Protein AF-A0A0A1UNK1-F1 (afdb_monomer_lite)

Organism: NCBI:txid568076

Radius of gyration: 25.32 Å; chains: 1; bounding box: 48×74×38 Å

pLDDT: mean 71.7, std 18.81, range [36.09, 94.31]

Secondary structure (DSSP, 8-state):
----------------------------PPPPPPHHHHHHHHHHHHHHHHHSTT-EE-HHHHH---GGGGTEEEEEETTEEEEEEHHHHHH-PPPP-

Structure (mmCIF, N/CA/C/O backbone):
data_AF-A0A0A1UNK1-F1
#
_entry.id   AF-A0A0A1UNK1-F1
#
loop_
_atom_site.group_PDB
_atom_site.id
_atom_site.type_symbol
_atom_site.label_atom_id
_atom_site.label_alt_id
_atom_site.label_comp_id
_atom_site.label_asym_id
_atom_site.label_entity_id
_atom_site.label_seq_id
_atom_site.pdbx_PDB_ins_code
_atom_site.Cartn_x
_atom_site.Cartn_y
_atom_site.Cartn_z
_atom_site.occupancy
_atom_site.B_iso_or_equiv
_atom_site.auth_seq_id
_atom_site.auth_comp_id
_atom_site.auth_asym_id
_atom_site.auth_atom_id
_atom_site.pdbx_PDB_model_num
ATOM 1 N N . MET A 1 1 ? 21.947 49.787 13.062 1.00 45.97 1 MET A N 1
ATOM 2 C CA . MET A 1 1 ? 21.795 50.296 11.684 1.00 45.97 1 MET A CA 1
ATOM 3 C C . MET A 1 1 ? 23.153 50.204 11.008 1.00 45.97 1 MET A C 1
ATOM 5 O O . MET A 1 1 ? 24.016 51.016 11.303 1.00 45.97 1 MET A O 1
ATOM 9 N N . SER A 1 2 ? 23.337 49.192 10.165 1.00 42.75 2 SER A N 1
ATOM 10 C CA . SER A 1 2 ? 24.504 48.992 9.293 1.00 42.75 2 SER A CA 1
ATOM 11 C C . SER A 1 2 ? 23.909 48.417 8.001 1.00 42.75 2 SER A C 1
ATOM 13 O O . SER A 1 2 ? 23.279 47.369 8.072 1.00 42.75 2 SER A O 1
ATOM 15 N N . GLN A 1 3 ? 23.677 49.240 6.968 1.00 43.88 3 GLN A N 1
ATOM 16 C CA . GLN A 1 3 ? 24.588 49.496 5.831 1.00 43.88 3 GLN A CA 1
ATOM 17 C C . GLN A 1 3 ? 25.010 48.172 5.165 1.00 43.88 3 GLN A C 1
ATOM 19 O O . GLN A 1 3 ? 25.581 47.335 5.846 1.00 43.88 3 GLN A O 1
ATOM 24 N N . GLY A 1 4 ? 24.802 47.881 3.883 1.00 36.09 4 GLY A N 1
ATOM 25 C CA . GLY A 1 4 ? 24.312 48.623 2.726 1.00 36.09 4 GLY A CA 1
ATOM 26 C C . GLY A 1 4 ? 24.827 47.916 1.455 1.00 36.09 4 GLY A C 1
ATOM 27 O O . GLY A 1 4 ? 25.786 47.157 1.542 1.00 36.09 4 GLY A O 1
ATOM 28 N N . LEU A 1 5 ? 24.209 48.243 0.316 1.00 45.69 5 LEU A N 1
ATOM 29 C CA . LEU A 1 5 ? 24.752 48.216 -1.053 1.00 45.69 5 LEU A CA 1
ATOM 30 C C . LEU A 1 5 ? 24.919 46.872 -1.791 1.00 45.69 5 LEU A C 1
ATOM 32 O O . LEU A 1 5 ? 25.733 46.019 -1.448 1.00 45.69 5 LEU A O 1
ATOM 36 N N . ASP A 1 6 ? 24.160 46.793 -2.888 1.00 51.09 6 ASP A N 1
ATOM 37 C CA . ASP A 1 6 ? 24.399 46.034 -4.111 1.00 51.09 6 ASP A CA 1
ATOM 38 C C . ASP A 1 6 ? 25.878 45.864 -4.481 1.00 51.09 6 ASP A C 1
ATOM 40 O O . ASP A 1 6 ? 26.660 46.819 -4.469 1.00 51.09 6 ASP A O 1
ATOM 44 N N . PHE A 1 7 ? 26.215 44.665 -4.956 1.00 43.09 7 PHE A N 1
ATOM 45 C CA . PHE A 1 7 ? 27.282 44.505 -5.932 1.00 43.09 7 PHE A CA 1
ATOM 46 C C . PHE A 1 7 ? 26.754 43.662 -7.101 1.00 43.09 7 PHE A C 1
ATOM 48 O O . PHE A 1 7 ? 26.567 42.451 -7.016 1.00 43.09 7 PHE A O 1
ATOM 55 N N . GLU A 1 8 ? 26.488 44.339 -8.208 1.00 47.91 8 GLU A N 1
ATOM 56 C CA . GLU A 1 8 ? 26.495 43.746 -9.535 1.00 47.91 8 GLU A CA 1
ATOM 57 C C . GLU A 1 8 ? 27.807 44.204 -10.186 1.00 47.91 8 GLU A C 1
ATOM 59 O O . GLU A 1 8 ? 28.048 45.406 -10.279 1.00 47.91 8 GLU A O 1
ATOM 64 N N . ALA A 1 9 ? 28.689 43.273 -10.562 1.00 39.41 9 ALA A N 1
ATOM 65 C CA . ALA A 1 9 ? 29.792 43.488 -11.508 1.00 39.41 9 ALA A CA 1
ATOM 66 C C . ALA A 1 9 ? 30.439 42.125 -11.824 1.00 39.41 9 ALA A C 1
ATOM 68 O O . ALA A 1 9 ? 31.058 41.503 -10.967 1.00 39.41 9 ALA A O 1
ATOM 69 N N . VAL A 1 10 ? 30.133 41.563 -12.996 1.00 38.66 10 VAL A N 1
ATOM 70 C CA . VAL A 1 10 ? 30.980 41.589 -14.209 1.00 38.66 10 VAL A CA 1
ATOM 71 C C . VAL A 1 10 ? 31.959 40.397 -14.218 1.00 38.66 10 VAL A C 1
ATOM 73 O O . VAL A 1 10 ? 32.926 40.332 -13.476 1.00 38.66 10 VAL A O 1
ATOM 76 N N . ASN A 1 11 ? 31.568 39.313 -14.890 1.00 46.81 11 ASN A N 1
ATOM 77 C CA . ASN A 1 11 ? 31.980 38.993 -16.264 1.00 46.81 11 ASN A CA 1
ATOM 78 C C . ASN A 1 11 ? 33.312 38.233 -16.292 1.00 46.81 11 ASN A C 1
ATOM 80 O O . ASN A 1 11 ? 34.349 38.783 -15.938 1.00 46.81 11 ASN A O 1
ATOM 84 N N . SER A 1 12 ? 33.266 36.983 -16.750 1.00 38.34 12 SER A N 1
ATOM 85 C CA . SER A 1 12 ? 34.226 36.428 -17.711 1.00 38.34 12 SER A CA 1
ATOM 86 C C . SER A 1 12 ? 33.771 35.020 -18.071 1.00 38.34 12 SER A C 1
ATOM 88 O O . SER A 1 12 ? 34.090 34.042 -17.399 1.00 38.34 12 SER A O 1
ATOM 90 N N . GLU A 1 13 ? 32.996 34.933 -19.145 1.00 45.75 13 GLU A N 1
ATOM 91 C CA . GLU A 1 13 ? 33.028 33.748 -19.991 1.00 45.75 13 GLU A CA 1
ATOM 92 C C . GLU A 1 13 ? 34.447 33.638 -20.577 1.00 45.75 13 GLU A C 1
ATOM 94 O O . GLU A 1 13 ? 35.010 34.639 -21.028 1.00 45.75 13 GLU A O 1
ATOM 99 N N . PRO A 1 14 ? 35.029 32.436 -20.618 1.00 41.44 14 PRO A N 1
ATOM 100 C CA . PRO A 1 14 ? 35.735 32.065 -21.826 1.00 41.44 14 PRO A CA 1
ATOM 101 C C . PRO A 1 14 ? 35.004 30.896 -22.473 1.00 41.44 14 PRO A C 1
ATOM 103 O O . PRO A 1 14 ? 34.871 29.816 -21.894 1.00 41.44 14 PRO A O 1
ATOM 106 N N . ALA A 1 15 ? 34.557 31.122 -23.705 1.00 47.81 15 ALA A N 1
ATOM 107 C CA . ALA A 1 15 ? 34.169 30.072 -24.622 1.00 47.81 15 ALA A CA 1
ATOM 108 C C . ALA A 1 15 ? 35.247 28.974 -24.635 1.00 47.81 15 ALA A C 1
ATOM 110 O O . ALA A 1 15 ? 36.400 29.215 -24.997 1.00 47.81 15 ALA A O 1
ATOM 111 N N . SER A 1 16 ? 34.872 27.750 -24.263 1.00 48.47 16 SER A N 1
ATOM 112 C CA . SER A 1 16 ? 35.636 26.566 -24.643 1.00 48.47 16 SER A CA 1
ATOM 113 C C . SER A 1 16 ? 34.694 25.386 -24.894 1.00 48.47 16 SER A C 1
ATOM 115 O O . SER A 1 16 ? 33.892 25.041 -24.021 1.00 48.47 16 SER A O 1
ATOM 117 N N . PRO A 1 17 ? 34.735 24.787 -26.097 1.00 53.56 17 PRO A N 1
ATOM 118 C CA . PRO A 1 17 ? 33.774 23.795 -26.539 1.00 53.56 17 PRO A CA 1
ATOM 119 C C . PRO A 1 17 ? 34.218 22.419 -26.060 1.00 53.56 17 PRO A C 1
ATOM 121 O O . PRO A 1 17 ? 34.945 21.712 -26.748 1.00 53.56 17 PRO A O 1
ATOM 124 N N . PHE A 1 18 ? 33.757 22.011 -24.886 1.00 42.47 18 PHE A N 1
ATOM 125 C CA . PHE A 1 18 ? 33.832 20.611 -24.494 1.00 42.47 18 PHE A CA 1
ATOM 126 C C . PHE A 1 18 ? 32.477 20.203 -23.950 1.00 42.47 18 PHE A C 1
ATOM 128 O O . PHE A 1 18 ? 32.163 20.389 -22.782 1.00 42.47 18 PHE A O 1
ATOM 135 N N . THR A 1 19 ? 31.652 19.668 -24.842 1.00 54.53 19 THR A N 1
ATOM 136 C CA . THR A 1 19 ? 30.564 18.760 -24.501 1.00 54.53 19 THR A CA 1
ATOM 137 C C . THR A 1 19 ? 31.173 17.445 -24.005 1.00 54.53 19 THR A C 1
ATOM 139 O O . THR A 1 19 ? 31.655 16.676 -24.843 1.00 54.53 19 THR A O 1
ATOM 142 N N . PRO A 1 20 ? 31.138 17.096 -22.705 1.00 47.31 20 PRO A N 1
ATOM 143 C CA . PRO A 1 20 ? 31.037 15.698 -22.356 1.00 47.31 20 PRO A CA 1
ATOM 144 C C . PRO A 1 20 ? 29.570 15.334 -22.574 1.00 47.31 20 PRO A C 1
ATOM 146 O O . PRO A 1 20 ? 28.673 15.871 -21.925 1.00 47.31 20 PRO A O 1
ATOM 149 N N . SER A 1 21 ? 29.345 14.497 -23.582 1.00 52.25 21 SER A N 1
ATOM 150 C CA . SER A 1 21 ? 28.065 13.907 -23.948 1.00 52.25 21 SER A CA 1
ATOM 151 C C . SER A 1 21 ? 27.103 13.787 -22.773 1.00 52.25 21 SER A C 1
ATOM 153 O O . SER A 1 21 ? 27.383 13.113 -21.781 1.00 52.25 21 SER A O 1
ATOM 155 N N . LEU A 1 22 ? 25.951 14.429 -22.952 1.00 46.66 22 LEU A N 1
ATOM 156 C CA . LEU A 1 22 ? 24.709 14.194 -22.237 1.00 46.66 22 LEU A CA 1
ATOM 157 C C . LEU A 1 22 ? 24.412 12.688 -22.206 1.00 46.66 22 LEU A C 1
ATOM 159 O O . LEU A 1 22 ? 23.694 12.161 -23.048 1.00 46.66 22 LEU A O 1
ATOM 163 N N . LEU A 1 23 ? 24.949 11.989 -21.214 1.00 52.41 23 LEU A N 1
ATOM 164 C CA . LEU A 1 23 ? 24.389 10.738 -20.729 1.00 52.41 23 LEU A CA 1
ATOM 165 C C . LEU A 1 23 ? 23.475 11.085 -19.560 1.00 52.41 23 LEU A C 1
ATOM 167 O O . LEU A 1 23 ? 23.650 10.616 -18.442 1.00 52.41 23 LEU A O 1
ATOM 171 N N . THR A 1 24 ? 22.491 11.947 -19.818 1.00 49.59 24 THR A N 1
ATOM 172 C CA . THR A 1 24 ? 21.243 11.861 -19.070 1.00 49.59 24 THR A CA 1
ATOM 173 C C . THR A 1 24 ? 20.645 10.525 -19.502 1.00 49.59 24 THR A C 1
ATOM 175 O O . THR A 1 24 ? 20.301 10.396 -20.680 1.00 49.59 24 THR A O 1
ATOM 178 N N . PRO A 1 25 ? 20.558 9.499 -18.631 1.00 53.47 25 PRO A N 1
ATOM 179 C CA . PRO A 1 25 ? 19.742 8.347 -18.963 1.00 53.47 25 PRO A CA 1
ATOM 180 C C . PRO A 1 25 ? 18.362 8.926 -19.235 1.00 53.47 25 PRO A C 1
ATOM 182 O O . PRO A 1 25 ? 17.826 9.649 -18.388 1.00 53.47 25 PRO A O 1
ATOM 185 N N . ALA A 1 26 ? 17.830 8.697 -20.436 1.00 50.44 26 ALA A N 1
ATOM 186 C CA . ALA A 1 26 ? 16.456 9.056 -20.735 1.00 50.44 26 ALA A CA 1
ATOM 187 C C . ALA A 1 26 ? 15.604 8.587 -19.546 1.00 50.44 26 ALA A C 1
ATOM 189 O O . ALA A 1 26 ? 15.818 7.453 -19.097 1.00 50.44 26 ALA A O 1
ATOM 190 N N . PRO A 1 27 ? 14.714 9.428 -18.983 1.00 52.94 27 PRO A N 1
ATOM 191 C CA . PRO A 1 27 ? 13.815 8.977 -17.939 1.00 52.94 27 PRO A CA 1
ATOM 192 C C . PRO A 1 27 ? 12.996 7.859 -18.570 1.00 52.94 27 PRO A C 1
ATOM 194 O O . PRO A 1 27 ? 12.075 8.116 -19.342 1.00 52.94 27 PRO A O 1
ATOM 197 N N . SER A 1 28 ? 13.414 6.614 -18.335 1.00 52.81 28 SER A N 1
ATOM 198 C CA . SER A 1 28 ? 12.708 5.448 -18.826 1.00 52.81 28 SER A CA 1
ATOM 199 C C . SER A 1 28 ? 11.345 5.559 -18.191 1.00 52.81 28 SER A C 1
ATOM 201 O O . SER A 1 28 ? 11.217 5.531 -16.963 1.00 52.81 28 SER A O 1
ATOM 203 N N . ALA A 1 29 ? 10.342 5.825 -19.027 1.00 57.06 29 ALA A N 1
ATOM 204 C CA . ALA A 1 29 ? 8.968 5.768 -18.589 1.00 57.06 29 ALA A CA 1
ATOM 205 C C . ALA A 1 29 ? 8.820 4.415 -17.883 1.00 57.06 29 ALA A C 1
ATOM 207 O O . ALA A 1 29 ? 9.240 3.412 -18.465 1.00 57.06 29 ALA A O 1
ATOM 208 N N . PRO A 1 30 ? 8.338 4.380 -16.627 1.00 63.56 30 PRO A N 1
ATOM 209 C CA . PRO A 1 30 ? 8.202 3.124 -15.911 1.00 63.56 30 PRO A CA 1
ATOM 210 C C . PRO A 1 30 ? 7.382 2.197 -16.798 1.00 63.56 30 PRO A C 1
ATOM 212 O O . PRO A 1 30 ? 6.274 2.567 -17.203 1.00 63.56 30 PRO A O 1
ATOM 215 N N . GLU A 1 31 ? 7.971 1.059 -17.171 1.00 67.00 31 GLU A N 1
ATOM 216 C CA . GLU A 1 31 ? 7.279 0.090 -18.006 1.00 67.00 31 GLU A CA 1
ATOM 217 C C . GLU A 1 31 ? 5.943 -0.242 -17.337 1.00 67.00 31 GLU A C 1
ATOM 219 O O . GLU A 1 31 ? 5.876 -0.385 -16.107 1.00 67.00 31 GL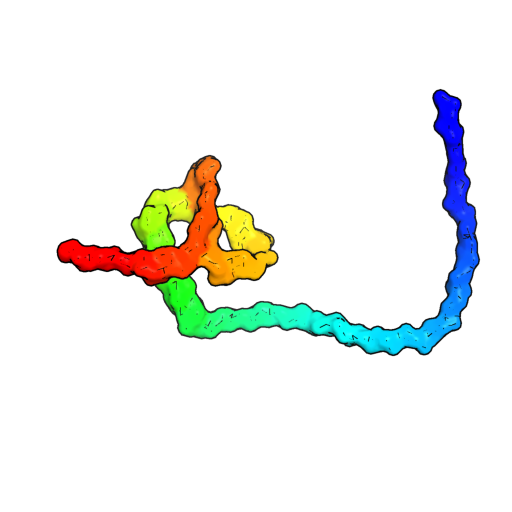U A O 1
ATOM 224 N N . PRO A 1 32 ? 4.847 -0.291 -18.112 1.00 68.75 32 PRO A N 1
ATOM 225 C CA . PRO A 1 32 ? 3.569 -0.673 -17.552 1.00 68.75 32 PRO A CA 1
ATOM 226 C C . PRO A 1 32 ? 3.716 -2.064 -16.925 1.00 68.75 32 PRO A C 1
ATOM 228 O O . PRO A 1 32 ? 4.356 -2.935 -17.522 1.00 68.75 32 PRO A O 1
ATOM 231 N N . PRO A 1 33 ? 3.127 -2.291 -15.739 1.00 71.12 33 PRO A N 1
ATOM 232 C CA . PRO A 1 33 ? 3.236 -3.576 -15.072 1.00 71.12 33 PRO A CA 1
ATOM 233 C C . PRO A 1 33 ? 2.736 -4.673 -16.007 1.00 71.12 33 PRO A C 1
ATOM 235 O O . PRO A 1 33 ? 1.709 -4.517 -16.683 1.00 71.12 33 PRO A O 1
ATOM 238 N N . THR A 1 34 ? 3.438 -5.802 -16.025 1.00 77.88 34 THR A N 1
ATOM 239 C CA . THR A 1 34 ? 3.001 -6.943 -16.822 1.00 77.88 34 THR A CA 1
ATOM 240 C C . THR A 1 34 ? 1.601 -7.388 -16.375 1.00 77.88 34 THR A C 1
ATOM 242 O O . THR A 1 34 ? 1.209 -7.202 -15.214 1.00 77.88 34 THR A O 1
ATOM 245 N N . PRO A 1 35 ? 0.809 -8.039 -17.247 1.00 73.50 35 PRO A N 1
ATOM 246 C CA . PRO A 1 35 ? -0.520 -8.524 -16.869 1.00 73.50 35 PRO A CA 1
ATOM 247 C C . PRO A 1 35 ? -0.513 -9.437 -15.630 1.00 73.50 35 PRO A C 1
ATOM 249 O O . PRO A 1 35 ? -1.490 -9.477 -14.878 1.00 73.50 35 PRO A O 1
ATOM 252 N N . ALA A 1 36 ? 0.584 -10.166 -15.405 1.00 68.75 36 ALA A N 1
ATOM 253 C CA . ALA A 1 36 ? 0.785 -10.998 -14.223 1.00 68.75 36 ALA A CA 1
ATOM 254 C C . ALA A 1 36 ? 0.966 -10.156 -12.949 1.00 68.75 36 ALA A C 1
ATOM 256 O O . ALA A 1 36 ? 0.318 -10.434 -11.939 1.00 68.75 36 ALA A O 1
ATOM 257 N N . GLU A 1 37 ? 1.773 -9.098 -13.006 1.00 75.38 37 GLU A N 1
ATOM 258 C CA . GLU A 1 37 ? 1.994 -8.179 -11.885 1.00 75.38 37 GLU A CA 1
ATOM 259 C C . GLU A 1 37 ? 0.744 -7.378 -11.543 1.00 75.38 37 GLU A C 1
ATOM 261 O O . GLU A 1 37 ? 0.424 -7.233 -10.365 1.00 75.38 37 GLU A O 1
ATOM 266 N N . ALA A 1 38 ? -0.024 -6.942 -12.544 1.00 72.94 38 ALA A N 1
ATOM 267 C CA . ALA A 1 38 ? -1.304 -6.274 -12.317 1.00 72.94 38 ALA A CA 1
ATOM 268 C C . ALA A 1 38 ? -2.302 -7.192 -11.583 1.00 72.94 38 ALA A C 1
ATOM 270 O O . ALA A 1 38 ? -2.995 -6.769 -10.654 1.00 72.94 38 ALA A O 1
ATOM 271 N N . ARG A 1 39 ? -2.353 -8.481 -11.955 1.00 73.25 39 ARG A N 1
ATOM 272 C CA . ARG A 1 39 ? -3.180 -9.485 -11.261 1.00 73.25 39 ARG A CA 1
ATOM 273 C C . ARG A 1 39 ? -2.673 -9.778 -9.848 1.00 73.25 39 ARG A C 1
ATOM 275 O O . ARG A 1 39 ? -3.493 -9.964 -8.950 1.00 73.25 39 ARG A O 1
ATOM 282 N N . ALA A 1 40 ? -1.357 -9.841 -9.652 1.00 75.56 40 ALA A N 1
ATOM 283 C CA . ALA A 1 40 ? -0.752 -10.031 -8.336 1.00 75.56 40 ALA A CA 1
ATOM 284 C C . ALA A 1 40 ? -1.024 -8.830 -7.421 1.00 75.56 40 ALA A C 1
ATOM 286 O O . ALA A 1 40 ? -1.443 -9.027 -6.285 1.00 75.56 40 ALA A O 1
ATOM 287 N N . GLY A 1 41 ? -0.893 -7.609 -7.950 1.00 80.19 41 GLY A N 1
ATOM 288 C CA . GLY A 1 41 ? -1.245 -6.364 -7.274 1.00 80.19 41 GLY A CA 1
ATOM 289 C C . GLY A 1 41 ? -2.672 -6.416 -6.749 1.00 80.19 41 GLY A C 1
ATOM 290 O O . GLY A 1 41 ? -2.861 -6.370 -5.542 1.00 80.19 41 GLY A O 1
ATOM 291 N N . ARG A 1 42 ? -3.662 -6.683 -7.613 1.00 81.88 42 ARG A N 1
ATOM 292 C CA . ARG A 1 42 ? -5.072 -6.796 -7.185 1.00 81.88 42 ARG A CA 1
ATOM 293 C C . ARG A 1 42 ? -5.293 -7.814 -6.060 1.00 81.88 42 ARG A C 1
ATOM 295 O O . ARG A 1 42 ? -6.038 -7.544 -5.126 1.00 81.88 42 ARG A O 1
ATOM 302 N N . ARG A 1 43 ? -4.617 -8.970 -6.105 1.00 85.62 43 ARG A N 1
ATOM 303 C CA . ARG A 1 43 ? -4.698 -9.967 -5.020 1.00 85.62 43 ARG A CA 1
ATOM 304 C C . ARG A 1 43 ? -4.085 -9.469 -3.712 1.00 85.62 43 ARG A C 1
ATOM 306 O O . ARG A 1 43 ? -4.586 -9.832 -2.647 1.00 85.62 43 ARG A O 1
ATOM 313 N N . ASP A 1 44 ? -3.000 -8.705 -3.783 1.00 87.94 44 ASP A N 1
ATOM 314 C CA . ASP A 1 44 ? -2.360 -8.107 -2.612 1.00 87.94 44 ASP A CA 1
ATOM 315 C C . ASP A 1 44 ? -3.270 -7.032 -1.994 1.00 87.94 44 ASP A C 1
ATOM 317 O O . ASP A 1 44 ? -3.451 -7.029 -0.776 1.00 87.94 44 ASP A O 1
ATOM 321 N N . GLU A 1 45 ? -3.924 -6.203 -2.816 1.00 88.75 45 GLU A N 1
ATOM 322 C CA . GLU A 1 45 ? -4.908 -5.201 -2.371 1.00 88.75 45 GLU A CA 1
ATOM 323 C C . GLU A 1 45 ? -6.109 -5.853 -1.669 1.00 88.75 45 GLU A C 1
ATOM 325 O O . GLU A 1 45 ? -6.465 -5.475 -0.550 1.00 88.75 45 GLU A O 1
ATOM 330 N N . ASP A 1 46 ? -6.688 -6.898 -2.269 1.00 88.62 46 ASP A N 1
ATOM 331 C CA . ASP A 1 46 ? -7.812 -7.636 -1.678 1.00 88.62 46 ASP A CA 1
ATOM 332 C C . ASP A 1 46 ? -7.453 -8.217 -0.304 1.00 88.62 46 ASP A C 1
ATOM 334 O O . ASP A 1 46 ? -8.271 -8.246 0.621 1.00 88.62 46 ASP A O 1
ATOM 338 N N . ARG A 1 47 ? -6.222 -8.716 -0.149 1.00 89.25 47 ARG A N 1
ATOM 339 C CA . ARG A 1 47 ? -5.739 -9.238 1.135 1.00 89.25 47 ARG A CA 1
ATOM 340 C C . ARG A 1 47 ? -5.509 -8.119 2.136 1.00 89.25 47 ARG A C 1
ATOM 342 O O . ARG A 1 47 ? -5.895 -8.290 3.292 1.00 89.25 47 ARG A O 1
ATOM 349 N N . LEU A 1 48 ? -4.916 -7.009 1.705 1.00 91.56 48 LEU A N 1
ATOM 350 C CA . LEU A 1 48 ? -4.653 -5.843 2.538 1.00 91.56 48 LEU A CA 1
ATOM 351 C C . LEU A 1 48 ? -5.945 -5.346 3.191 1.00 91.56 48 LEU A C 1
ATOM 353 O O . LEU A 1 48 ? -6.035 -5.340 4.418 1.00 91.56 48 LEU A O 1
ATOM 357 N N . PHE A 1 49 ? -6.974 -5.048 2.397 1.00 91.19 49 PHE A N 1
ATOM 358 C CA . PHE A 1 49 ? -8.244 -4.526 2.917 1.00 91.19 49 PHE A CA 1
ATOM 359 C C . PHE A 1 49 ? -9.083 -5.572 3.661 1.00 91.19 49 PHE A C 1
ATOM 361 O O . PHE A 1 49 ? -9.928 -5.221 4.485 1.00 91.19 49 PHE A O 1
ATOM 368 N N . ARG A 1 50 ? -8.820 -6.869 3.451 1.00 89.81 50 ARG A N 1
ATOM 369 C CA . ARG A 1 50 ? -9.390 -7.932 4.293 1.00 89.81 50 ARG A CA 1
ATOM 370 C C . ARG A 1 50 ? -8.800 -7.934 5.706 1.00 89.81 50 ARG A C 1
ATOM 372 O O . ARG A 1 50 ? -9.530 -8.221 6.651 1.00 89.81 50 ARG A O 1
ATOM 379 N N . HIS A 1 51 ? -7.507 -7.635 5.849 1.00 87.25 51 HIS A N 1
ATOM 380 C CA . HIS A 1 51 ? -6.826 -7.587 7.151 1.00 87.25 51 HIS A CA 1
ATOM 381 C C . HIS A 1 51 ? -7.054 -6.248 7.857 1.00 87.25 51 HIS A C 1
ATOM 383 O O . HIS A 1 51 ? -7.308 -6.215 9.057 1.00 87.25 51 HIS A O 1
ATOM 389 N N . PHE A 1 52 ? -7.013 -5.152 7.102 1.00 89.75 52 PHE A N 1
ATOM 390 C CA . PHE A 1 52 ? -7.185 -3.788 7.588 1.00 89.75 52 PHE A CA 1
ATOM 391 C C . PHE A 1 52 ? -8.562 -3.260 7.181 1.00 89.75 52 PHE A C 1
ATOM 393 O O . PHE A 1 52 ? -8.699 -2.423 6.288 1.00 89.75 52 PHE A O 1
ATOM 400 N N . ARG A 1 53 ? -9.611 -3.782 7.826 1.00 89.62 53 ARG A N 1
ATOM 401 C CA . ARG A 1 53 ? -10.993 -3.389 7.519 1.00 89.62 53 ARG A CA 1
ATOM 402 C C . ARG A 1 53 ? -11.226 -1.915 7.859 1.00 89.62 53 ARG A C 1
ATOM 404 O O . ARG A 1 53 ? -10.897 -1.470 8.953 1.00 89.62 53 ARG A O 1
ATOM 411 N N . GLY A 1 54 ? -11.837 -1.183 6.929 1.00 91.75 54 GLY A N 1
ATOM 412 C CA . GLY A 1 54 ? -12.152 0.239 7.092 1.00 91.75 54 GLY A CA 1
ATOM 413 C C . GLY A 1 54 ? -10.993 1.192 6.794 1.00 91.75 54 GLY A C 1
ATOM 414 O O . GLY A 1 54 ? -11.196 2.396 6.879 1.00 91.75 54 GLY A O 1
ATOM 415 N N . TYR A 1 55 ? -9.814 0.680 6.430 1.00 93.75 55 TYR A N 1
ATOM 416 C CA . TYR A 1 55 ? -8.749 1.504 5.865 1.00 93.75 55 TYR A CA 1
ATOM 417 C C . TYR A 1 55 ? -8.945 1.666 4.357 1.00 93.75 55 TYR A C 1
ATOM 419 O O . TYR A 1 55 ? -9.480 0.779 3.688 1.00 93.75 55 TYR A O 1
ATOM 427 N N . THR A 1 56 ? -8.462 2.780 3.822 1.00 93.38 56 THR A N 1
ATOM 428 C CA . THR A 1 56 ? -8.387 3.082 2.390 1.00 93.38 56 THR A CA 1
ATOM 429 C C . THR A 1 56 ? -6.950 3.402 1.994 1.00 93.38 56 THR A C 1
ATOM 431 O O . THR A 1 56 ? -6.071 3.517 2.845 1.00 93.38 56 THR A O 1
ATOM 434 N N . TRP A 1 57 ? -6.685 3.540 0.695 1.00 91.44 57 TRP A N 1
ATOM 435 C CA . TRP A 1 57 ? -5.411 4.088 0.224 1.00 91.44 57 TRP A CA 1
ATOM 436 C C . TRP A 1 57 ? -5.184 5.480 0.779 1.00 91.44 57 TRP A C 1
ATOM 438 O O . TRP A 1 57 ? -6.117 6.282 0.763 1.00 91.44 57 TRP A O 1
ATOM 448 N N . SER A 1 58 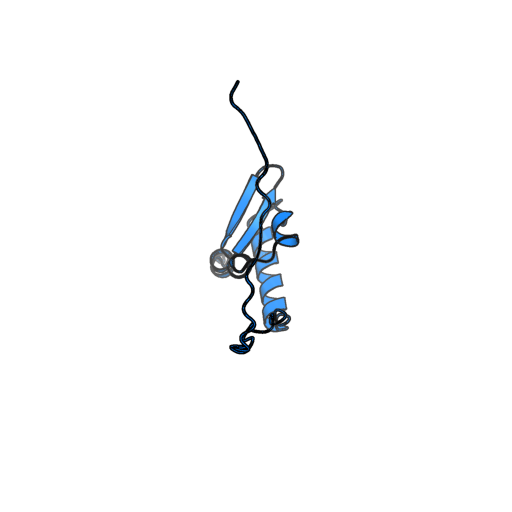? -3.954 5.782 1.192 1.00 90.12 58 SER A N 1
ATOM 449 C CA . SER A 1 58 ? -3.666 7.152 1.581 1.00 90.12 58 SER A CA 1
ATOM 450 C C . SER A 1 58 ? -3.672 8.092 0.390 1.00 90.12 58 SER A C 1
ATOM 452 O O . SER A 1 58 ? -3.275 7.740 -0.731 1.00 90.12 58 SER A O 1
ATOM 454 N N . GLN A 1 59 ? -4.064 9.337 0.641 1.00 83.31 59 GLN A N 1
ATOM 455 C CA . GLN A 1 59 ? -4.047 10.374 -0.384 1.00 83.31 59 GLN A CA 1
ATOM 456 C C . GLN A 1 59 ? -2.641 10.566 -0.987 1.00 83.31 59 GLN A C 1
ATOM 458 O O . GLN A 1 59 ? -2.489 10.837 -2.180 1.00 83.31 59 GLN A O 1
ATOM 463 N N . ARG A 1 60 ? -1.583 10.356 -0.192 1.00 78.31 60 ARG A N 1
ATOM 464 C CA . ARG A 1 60 ? -0.191 10.504 -0.642 1.00 78.31 60 ARG A CA 1
ATOM 465 C C . ARG A 1 60 ? 0.253 9.385 -1.587 1.00 78.31 60 ARG A C 1
ATOM 467 O O . ARG A 1 60 ? 1.030 9.668 -2.502 1.00 78.31 60 ARG A O 1
ATOM 474 N N . SER A 1 61 ? -0.256 8.162 -1.414 1.00 72.06 61 SER A N 1
ATOM 475 C CA . SER A 1 61 ? 0.051 7.032 -2.303 1.00 72.06 61 SER A CA 1
ATOM 476 C C . SER A 1 61 ? -0.353 7.276 -3.753 1.00 72.06 61 SER A C 1
ATOM 478 O O . SER A 1 61 ? 0.292 6.756 -4.656 1.00 72.06 61 SER A O 1
ATOM 480 N N . ARG A 1 62 ? -1.385 8.091 -4.000 1.00 68.62 62 ARG A N 1
ATOM 481 C CA . ARG A 1 62 ? -1.824 8.418 -5.365 1.00 68.62 62 ARG A CA 1
ATOM 482 C C . ARG A 1 62 ? -1.003 9.524 -6.024 1.00 68.62 62 ARG A C 1
ATOM 484 O O . ARG A 1 62 ? -0.856 9.525 -7.242 1.00 68.62 62 ARG A O 1
ATOM 491 N N . ASN A 1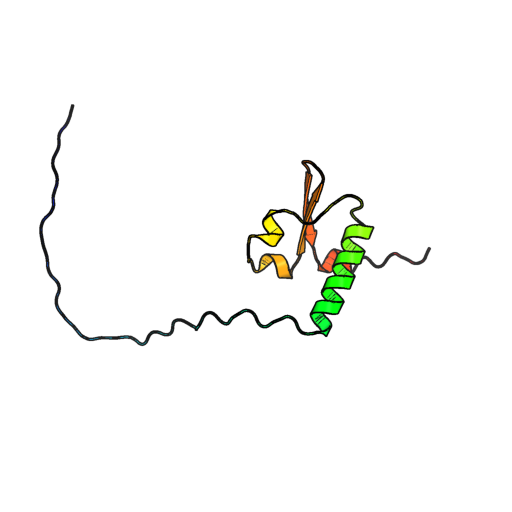 63 ? -0.459 10.447 -5.235 1.00 73.25 63 ASN A N 1
ATOM 492 C CA . ASN A 1 63 ? 0.140 11.679 -5.754 1.00 73.25 63 ASN A CA 1
ATOM 493 C C . ASN A 1 63 ? 1.673 11.648 -5.820 1.00 73.25 63 ASN A C 1
ATOM 495 O O . ASN A 1 63 ? 2.264 12.482 -6.498 1.00 73.25 63 ASN A O 1
ATOM 499 N N . THR A 1 64 ? 2.335 10.720 -5.122 1.00 78.50 64 THR A N 1
ATOM 500 C CA . THR A 1 64 ? 3.805 10.636 -5.093 1.00 78.50 64 THR A CA 1
ATOM 501 C C . THR A 1 64 ? 4.282 9.353 -5.761 1.00 78.50 64 THR A C 1
ATOM 503 O O . THR A 1 64 ? 3.922 8.273 -5.312 1.00 78.50 64 THR A O 1
ATOM 506 N N . LYS A 1 65 ? 5.164 9.439 -6.762 1.00 78.19 65 LYS A N 1
ATOM 507 C CA . LYS A 1 65 ? 5.917 8.272 -7.255 1.00 78.19 65 LYS A CA 1
ATOM 508 C C . LYS A 1 65 ? 7.204 8.113 -6.446 1.00 78.19 65 LYS A C 1
ATOM 510 O O . LYS A 1 65 ? 7.986 9.049 -6.337 1.00 78.19 65 LYS A O 1
ATOM 515 N N . SER A 1 66 ? 7.400 6.941 -5.856 1.00 83.38 66 SER A N 1
ATOM 516 C CA . SER A 1 66 ? 8.573 6.573 -5.061 1.00 83.38 66 SER A CA 1
ATOM 517 C C . SER A 1 66 ? 8.782 5.063 -5.147 1.00 83.38 66 SER A C 1
ATOM 519 O O . SER A 1 66 ? 7.811 4.310 -5.173 1.00 83.38 66 SER A O 1
ATOM 521 N N . TRP A 1 67 ? 10.039 4.623 -5.147 1.00 86.44 67 TRP A N 1
ATOM 522 C CA . TRP A 1 67 ? 10.411 3.203 -5.165 1.00 86.44 67 TRP A CA 1
ATOM 523 C C . TRP A 1 67 ? 9.835 2.433 -3.968 1.00 86.44 67 TRP A C 1
ATOM 525 O O . TRP A 1 67 ? 9.573 1.238 -4.046 1.00 86.44 67 TRP A O 1
ATOM 535 N N . VAL A 1 68 ? 9.589 3.126 -2.850 1.00 87.81 68 VAL A N 1
ATOM 536 C CA . VAL A 1 68 ? 9.069 2.513 -1.621 1.00 87.81 68 VAL A CA 1
ATOM 537 C C . VAL A 1 68 ? 7.719 1.818 -1.850 1.00 87.81 68 VAL A C 1
ATOM 539 O O . VAL A 1 68 ? 7.443 0.794 -1.226 1.00 87.81 68 VAL A O 1
ATOM 542 N N . TRP A 1 69 ? 6.910 2.322 -2.792 1.00 85.50 69 TRP A N 1
ATOM 543 C CA . TRP A 1 69 ? 5.583 1.794 -3.126 1.00 85.50 69 TRP A CA 1
ATOM 544 C C . TRP A 1 69 ? 5.618 0.405 -3.773 1.00 85.50 69 TRP A C 1
ATOM 546 O O . TRP A 1 69 ? 4.600 -0.279 -3.814 1.00 85.50 69 TRP A O 1
ATOM 556 N N . GLU A 1 70 ? 6.777 -0.050 -4.247 1.00 84.94 70 GLU A N 1
ATOM 557 C CA . GLU A 1 70 ? 6.942 -1.413 -4.764 1.00 84.94 70 GLU A CA 1
ATOM 558 C C . GLU A 1 70 ? 6.962 -2.455 -3.630 1.00 84.94 70 GLU A C 1
ATOM 560 O O . GLU A 1 70 ? 6.556 -3.609 -3.820 1.00 84.94 70 GLU A O 1
ATOM 565 N N . TYR A 1 71 ? 7.379 -2.030 -2.431 1.00 89.06 71 TYR A N 1
ATOM 566 C CA . TYR A 1 71 ? 7.636 -2.885 -1.268 1.00 89.06 71 TYR A CA 1
ATOM 567 C C . TYR A 1 71 ? 6.511 -2.876 -0.231 1.00 89.06 71 TYR A C 1
ATOM 569 O O . TYR A 1 71 ? 6.495 -3.710 0.684 1.00 89.06 71 TYR A O 1
ATOM 577 N N . GLY A 1 72 ? 5.555 -1.962 -0.347 1.00 91.88 72 GLY A N 1
ATOM 578 C CA . GLY A 1 72 ? 4.479 -1.841 0.618 1.00 91.88 72 GLY A CA 1
ATOM 579 C C . GLY A 1 72 ? 3.411 -0.840 0.228 1.00 91.88 72 GLY A C 1
ATOM 580 O O . GLY A 1 72 ? 3.427 -0.231 -0.837 1.00 91.88 72 GLY A O 1
ATOM 581 N N . PHE A 1 73 ? 2.459 -0.717 1.133 1.00 91.50 73 PHE A N 1
ATOM 582 C CA . PHE A 1 73 ? 1.207 -0.019 0.958 1.00 91.50 73 PHE A CA 1
ATOM 583 C C . PHE A 1 73 ? 1.062 0.994 2.079 1.00 91.50 73 PHE A C 1
ATOM 585 O O . PHE A 1 73 ? 1.273 0.664 3.244 1.00 91.50 73 PHE A O 1
ATOM 592 N N . ASP A 1 74 ? 0.680 2.216 1.742 1.00 93.06 74 ASP A N 1
ATOM 593 C CA . ASP A 1 74 ? 0.323 3.214 2.741 1.00 93.06 74 ASP A CA 1
ATOM 594 C C . ASP A 1 74 ? -1.188 3.386 2.724 1.00 93.06 74 ASP A C 1
ATOM 596 O O . ASP A 1 74 ? -1.810 3.628 1.685 1.00 93.06 74 ASP A O 1
ATOM 600 N N . ILE A 1 75 ? -1.768 3.164 3.893 1.00 93.69 75 ILE A N 1
ATOM 601 C CA . ILE A 1 75 ? -3.202 3.153 4.109 1.00 93.69 75 ILE A CA 1
ATOM 602 C C . ILE A 1 75 ? -3.557 4.150 5.200 1.00 93.69 75 ILE A C 1
ATOM 604 O O . ILE A 1 75 ? -2.766 4.416 6.109 1.00 93.69 75 ILE A O 1
ATOM 608 N N . GLU A 1 76 ? -4.764 4.682 5.124 1.00 94.31 76 GLU A N 1
ATOM 609 C CA . GLU A 1 76 ? -5.295 5.619 6.103 1.00 94.31 76 GLU A CA 1
ATOM 610 C C . GLU A 1 76 ? -6.709 5.230 6.523 1.00 94.31 76 GLU A C 1
ATOM 612 O O . GLU A 1 76 ? -7.446 4.583 5.776 1.00 94.31 76 GLU A O 1
ATOM 617 N N . LYS A 1 77 ? -7.064 5.595 7.750 1.00 93.94 77 LYS A N 1
ATOM 618 C CA 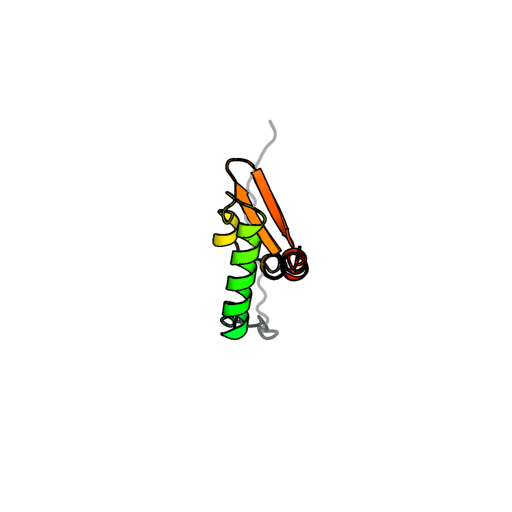. LYS A 1 77 ? -8.405 5.479 8.308 1.00 93.94 77 LYS A CA 1
ATOM 619 C C . LYS A 1 77 ? -8.632 6.662 9.235 1.00 93.94 77 LYS A C 1
ATOM 621 O O . LYS A 1 77 ? -8.009 6.741 10.292 1.00 93.94 77 LYS A O 1
ATOM 626 N N . ASP A 1 78 ? -9.555 7.541 8.866 1.00 89.88 78 ASP A N 1
ATOM 627 C CA . ASP A 1 78 ? -9.872 8.762 9.608 1.00 89.88 78 ASP A CA 1
ATOM 628 C C . ASP A 1 78 ? -8.613 9.630 9.835 1.00 89.88 78 ASP A C 1
ATOM 630 O O . ASP A 1 78 ? -8.179 10.340 8.932 1.00 89.88 78 ASP A O 1
ATOM 634 N N . LEU A 1 79 ? -7.998 9.544 11.020 1.00 87.75 79 LEU A N 1
ATOM 635 C CA . LEU A 1 79 ? -6.767 10.251 11.399 1.00 87.75 79 LEU A CA 1
ATOM 636 C C . LEU A 1 79 ? -5.568 9.308 11.607 1.00 87.75 79 LEU A C 1
ATOM 638 O O . LEU A 1 79 ? -4.465 9.767 11.903 1.00 87.75 79 LEU A O 1
ATOM 642 N N . GLU A 1 80 ? -5.763 7.993 11.480 1.00 91.62 80 GLU A N 1
ATOM 643 C CA . GLU A 1 80 ? -4.686 7.010 11.565 1.00 91.62 80 GLU A CA 1
ATOM 644 C C . GLU A 1 80 ? -4.110 6.737 10.177 1.00 91.62 80 GLU A C 1
ATOM 646 O O . GLU A 1 80 ? -4.833 6.478 9.215 1.00 91.62 80 GLU A O 1
ATOM 651 N N . ARG A 1 81 ? -2.782 6.726 10.092 1.00 92.19 81 ARG A N 1
ATOM 652 C CA . ARG A 1 81 ? -2.045 6.378 8.883 1.00 92.19 81 ARG A CA 1
ATOM 653 C C . ARG A 1 81 ? -1.041 5.277 9.184 1.00 92.19 81 ARG A C 1
ATOM 655 O O . ARG A 1 81 ? -0.369 5.315 10.215 1.00 92.19 81 ARG A O 1
ATOM 662 N N . ARG A 1 82 ? -0.923 4.302 8.283 1.00 92.56 82 ARG A N 1
ATOM 663 C CA . ARG A 1 82 ? -0.080 3.121 8.483 1.00 92.56 82 ARG A CA 1
ATOM 664 C C . ARG A 1 82 ? 0.630 2.697 7.202 1.00 92.56 82 ARG A C 1
ATOM 666 O O . ARG A 1 82 ? 0.030 2.637 6.135 1.00 92.56 82 ARG A O 1
ATOM 673 N N . TRP A 1 83 ? 1.902 2.333 7.350 1.00 92.88 83 TRP A N 1
ATOM 674 C CA . TRP A 1 83 ? 2.682 1.641 6.327 1.00 92.88 83 TRP A CA 1
ATOM 675 C C . TRP A 1 83 ? 2.590 0.126 6.526 1.00 92.88 83 TRP A C 1
ATOM 677 O O . TRP A 1 83 ? 2.783 -0.373 7.637 1.00 92.88 83 TRP A O 1
ATOM 687 N N . VAL A 1 84 ? 2.319 -0.615 5.456 1.00 91.88 84 VAL A N 1
ATOM 688 C CA . VAL A 1 84 ? 2.147 -2.069 5.471 1.00 91.88 84 VAL A CA 1
ATOM 689 C C . VAL A 1 84 ? 3.067 -2.715 4.444 1.00 91.88 84 VAL A C 1
ATOM 691 O O . VAL A 1 84 ? 3.010 -2.420 3.257 1.00 91.88 84 VAL A O 1
ATOM 694 N N . CYS A 1 85 ? 3.901 -3.652 4.884 1.00 91.75 85 CYS A N 1
ATOM 695 C CA . CYS A 1 85 ? 4.797 -4.402 4.006 1.00 91.75 85 CYS A CA 1
ATOM 696 C C . CYS A 1 85 ? 4.035 -5.351 3.067 1.00 91.75 85 CYS A C 1
ATOM 698 O O . CYS A 1 85 ? 3.247 -6.192 3.511 1.00 91.75 85 CYS A O 1
ATOM 700 N N . ARG A 1 86 ? 4.353 -5.301 1.769 1.00 89.62 86 ARG A N 1
ATOM 701 C CA . ARG A 1 86 ? 3.751 -6.158 0.735 1.00 89.62 86 ARG A CA 1
ATOM 702 C C . ARG A 1 86 ? 4.018 -7.641 0.991 1.00 89.62 86 ARG A C 1
ATOM 704 O O . ARG A 1 86 ? 3.096 -8.453 0.962 1.00 89.62 86 ARG A O 1
ATOM 711 N N . LEU A 1 87 ? 5.258 -7.988 1.345 1.00 87.88 87 LEU A N 1
ATOM 712 C CA . LEU A 1 87 ? 5.651 -9.366 1.673 1.00 87.88 87 LEU A CA 1
ATOM 713 C C . LEU A 1 87 ? 4.879 -9.933 2.872 1.00 87.88 87 LEU A C 1
ATOM 715 O O . LEU A 1 87 ? 4.563 -11.121 2.901 1.00 87.88 87 LEU A O 1
ATOM 719 N N . CYS A 1 88 ? 4.535 -9.091 3.847 1.00 87.56 88 CYS A N 1
ATOM 720 C CA . CYS A 1 88 ? 3.780 -9.512 5.023 1.00 87.56 88 CYS A CA 1
ATOM 721 C C . CYS A 1 88 ? 2.346 -9.903 4.652 1.00 87.56 88 CYS A C 1
ATOM 723 O O . CYS A 1 88 ? 1.854 -10.933 5.106 1.00 87.56 88 CYS A O 1
ATOM 725 N N . ILE A 1 89 ? 1.709 -9.146 3.754 1.00 88.12 89 ILE A N 1
ATOM 726 C CA . ILE A 1 89 ? 0.368 -9.447 3.226 1.00 88.12 89 ILE A CA 1
ATOM 727 C C . ILE A 1 89 ? 0.381 -10.683 2.311 1.00 88.12 89 ILE A C 1
ATOM 729 O O . ILE A 1 89 ? -0.562 -11.482 2.296 1.00 88.12 89 ILE A O 1
ATOM 733 N N . GLN A 1 90 ? 1.468 -10.891 1.568 1.00 83.94 90 GLN A N 1
ATOM 734 C CA . GLN A 1 90 ? 1.635 -12.079 0.730 1.00 83.94 90 GLN A CA 1
ATOM 735 C C . GLN A 1 90 ? 1.843 -13.355 1.557 1.00 83.94 90 GLN A C 1
ATOM 737 O O . GLN A 1 90 ? 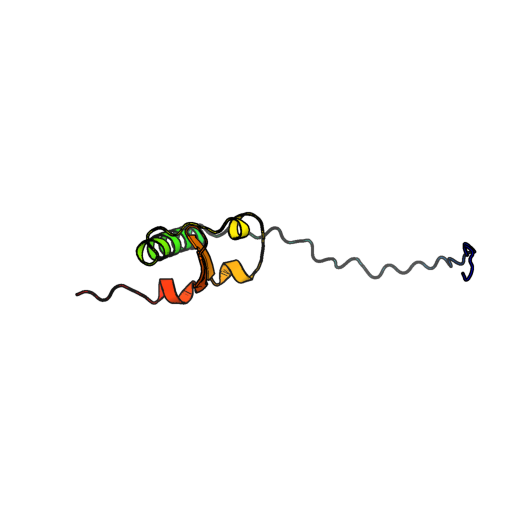1.246 -14.396 1.247 1.00 83.94 90 GLN A O 1
ATOM 742 N N . ARG A 1 91 ? 2.669 -13.281 2.609 1.00 79.19 91 ARG A N 1
ATOM 743 C CA . ARG A 1 91 ? 3.038 -14.425 3.454 1.00 79.19 91 ARG A CA 1
ATOM 744 C C . ARG A 1 91 ? 1.965 -14.781 4.477 1.00 79.19 91 ARG A C 1
ATOM 746 O O . ARG A 1 91 ? 1.844 -15.960 4.809 1.00 79.19 91 ARG A O 1
ATOM 753 N N . ASN A 1 92 ? 1.160 -13.814 4.923 1.00 68.06 92 ASN A N 1
ATOM 754 C CA . ASN A 1 92 ? 0.029 -14.064 5.812 1.00 68.06 92 ASN A CA 1
ATOM 755 C C . ASN A 1 92 ? -1.131 -14.721 5.044 1.00 68.06 92 ASN A C 1
ATOM 757 O O . ASN A 1 92 ? -2.155 -14.109 4.742 1.00 68.06 92 ASN A O 1
ATOM 761 N N . LYS A 1 93 ? -0.953 -15.992 4.671 1.00 61.81 93 LYS A N 1
ATOM 762 C CA . LYS A 1 93 ? -2.072 -16.836 4.258 1.00 61.81 93 LYS A CA 1
ATOM 763 C C . LYS A 1 93 ? -2.916 -17.093 5.510 1.00 61.81 93 LYS A C 1
ATOM 765 O O . LYS A 1 93 ? -2.336 -17.502 6.518 1.00 61.81 93 LYS A O 1
ATOM 770 N N . PRO A 1 94 ? -4.242 -16.871 5.479 1.00 56.38 94 PRO A N 1
ATOM 771 C CA . PRO A 1 94 ? -5.086 -17.306 6.582 1.00 56.38 94 PRO A CA 1
ATOM 772 C C . PRO A 1 94 ? -4.837 -18.804 6.780 1.00 56.38 94 PRO A C 1
ATOM 774 O O . PRO A 1 94 ? -4.913 -19.572 5.816 1.00 56.38 94 PRO A O 1
ATOM 777 N N . LYS A 1 95 ? -4.444 -19.208 7.994 1.00 55.50 95 LYS A N 1
ATOM 778 C CA . LYS A 1 95 ? -4.349 -20.632 8.326 1.00 55.50 95 LYS A CA 1
ATOM 779 C C . LYS A 1 95 ? -5.739 -21.241 8.097 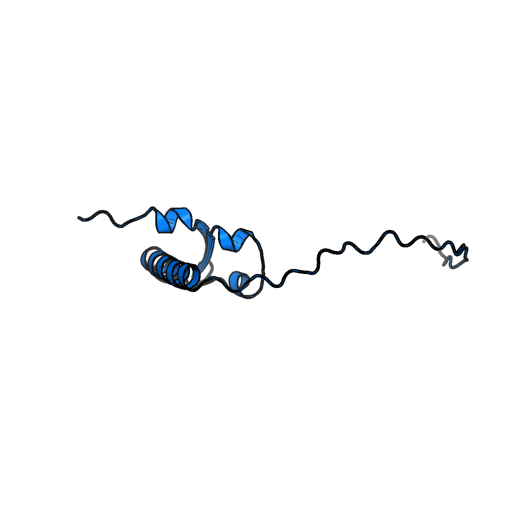1.00 55.50 95 LYS A C 1
ATOM 781 O O . LYS A 1 95 ? -6.711 -20.614 8.522 1.00 55.50 95 LYS A O 1
ATOM 786 N N . PRO A 1 96 ? -5.855 -22.399 7.424 1.00 54.56 96 PRO A N 1
ATOM 787 C CA . PRO A 1 96 ? -7.107 -23.139 7.447 1.00 54.56 96 PRO A CA 1
ATOM 788 C C . PRO A 1 96 ? -7.386 -23.490 8.913 1.00 54.56 96 PRO A C 1
ATOM 790 O O . PRO A 1 96 ? -6.532 -24.087 9.571 1.00 54.56 96 PRO A O 1
ATOM 793 N N . GLY A 1 97 ? -8.500 -22.974 9.432 1.00 45.75 97 GLY A N 1
ATOM 794 C CA . GLY A 1 97 ? -9.050 -23.363 10.729 1.00 45.75 97 GLY A CA 1
ATOM 795 C C . GLY A 1 97 ? -9.803 -24.675 10.627 1.00 45.75 97 GLY A C 1
ATOM 796 O O . GLY A 1 97 ? -10.199 -25.029 9.491 1.00 45.75 97 GLY A O 1
#

Foldseek 3Di:
DDDDDDDDDDDDDDDDDDDPDPPPPDPPPPPDDDPVVVVVVVVLVVLVCVVVPQKDADPCLVVDDDPVVVQWGWIDHDHDIDTGGSVVSVPPDPDDD

Sequence (97 aa):
MSQGLDFEAVNSEPASPFTPSLLTPAPSAPEPPTPAEARAGRRDEDRLFRHFRGYTWSQRSRNTKSWVWEYGFDIEKDLERRWVCRLCIQRNKPKPG